Protein AF-A0A3D0ERM2-F1 (afdb_monomer)

pLDDT: mean 85.39, std 10.91, range [55.0, 95.0]

Sequence (102 aa):
SSLLAVDRFFLAPSCKKTYIVDRAQDAQYVGVFAGYFEKPSKGFGKFFEIGTEILKDGKVVKTYTVKPKKLIVKMGFGAGAIDRQEMLAADFVYESKDVCVQ

Structure (mmCIF, N/CA/C/O backbone):
data_AF-A0A3D0ERM2-F1
#
_entry.id   AF-A0A3D0ERM2-F1
#
loop_
_atom_site.group_PDB
_atom_site.id
_atom_site.type_symbol
_atom_site.label_atom_id
_atom_site.label_alt_id
_atom_site.label_comp_id
_atom_site.label_asym_id
_atom_site.label_entity_id
_atom_site.label_seq_id
_atom_site.pdbx_PDB_ins_code
_atom_site.Cartn_x
_atom_site.Cartn_y
_atom_site.Cartn_z
_atom_site.occupancy
_atom_site.B_iso_or_equiv
_atom_site.auth_seq_id
_atom_site.auth_comp_id
_atom_site.auth_asym_id
_atom_site.auth_atom_id
_atom_site.pdbx_PDB_model_num
ATOM 1 N N . SER A 1 1 ? -3.594 -17.352 10.417 1.00 58.88 1 SER A N 1
ATOM 2 C CA . SER A 1 1 ? -2.839 -16.795 9.277 1.00 58.88 1 SER A CA 1
ATOM 3 C C . SER A 1 1 ? -2.692 -15.302 9.503 1.00 58.88 1 SER A C 1
ATOM 5 O O . SER A 1 1 ? -3.671 -14.699 9.916 1.00 58.88 1 SER A O 1
ATOM 7 N N . SER A 1 2 ? -1.505 -14.720 9.316 1.00 84.25 2 SER A N 1
ATOM 8 C CA . SER A 1 2 ? -1.264 -13.272 9.480 1.00 84.25 2 SER A CA 1
ATOM 9 C C . SER A 1 2 ? -1.644 -12.444 8.244 1.00 84.25 2 SER A C 1
ATOM 11 O O . SER A 1 2 ? -1.751 -11.226 8.333 1.00 84.25 2 SER A O 1
ATOM 13 N N . LEU A 1 3 ? -1.861 -13.095 7.097 1.00 90.44 3 LEU A N 1
ATOM 14 C CA . LEU A 1 3 ? -2.344 -12.478 5.866 1.00 90.44 3 LEU A CA 1
ATOM 15 C C . LEU A 1 3 ? -3.864 -12.639 5.779 1.00 90.44 3 LEU A C 1
ATOM 17 O O . LEU A 1 3 ? -4.358 -13.768 5.832 1.00 90.44 3 LEU A O 1
ATOM 21 N N . LEU A 1 4 ? -4.576 -11.517 5.655 1.00 93.88 4 LEU A N 1
ATOM 22 C CA . LEU A 1 4 ? -6.044 -11.475 5.679 1.00 93.88 4 LEU A CA 1
ATOM 23 C C . LEU A 1 4 ? -6.663 -11.357 4.281 1.00 93.88 4 LEU A C 1
ATOM 25 O O . LEU A 1 4 ? -7.694 -11.966 4.021 1.00 93.88 4 LEU A O 1
ATOM 29 N N . ALA A 1 5 ? -6.034 -10.596 3.385 1.00 93.19 5 ALA A N 1
ATOM 30 C CA . ALA A 1 5 ? -6.486 -10.386 2.012 1.00 93.19 5 ALA A CA 1
ATOM 31 C C . ALA A 1 5 ? -5.299 -10.030 1.104 1.00 93.19 5 ALA A C 1
ATOM 33 O O . ALA A 1 5 ? -4.257 -9.576 1.587 1.00 93.19 5 ALA A O 1
ATOM 34 N N . VAL A 1 6 ? -5.458 -10.248 -0.204 1.00 94.31 6 VAL A N 1
ATOM 35 C CA . VAL A 1 6 ? -4.477 -9.884 -1.235 1.00 94.31 6 VAL A CA 1
ATOM 36 C C . VAL A 1 6 ? -5.211 -9.377 -2.464 1.00 94.31 6 VAL A C 1
ATOM 38 O O . VAL A 1 6 ? -6.015 -10.106 -3.036 1.00 94.31 6 VAL A O 1
ATOM 41 N N . ASP A 1 7 ? -4.832 -8.187 -2.917 1.00 93.31 7 ASP A N 1
ATOM 42 C CA . ASP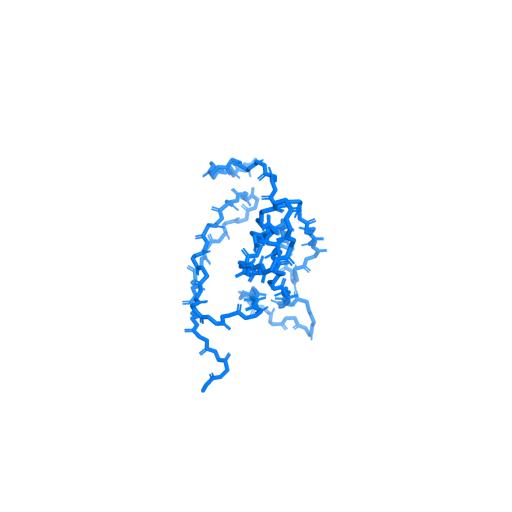 A 1 7 ? -5.278 -7.610 -4.180 1.00 93.31 7 ASP A CA 1
ATOM 43 C C . ASP A 1 7 ? -4.094 -7.385 -5.117 1.00 93.31 7 ASP A C 1
ATOM 45 O O . ASP A 1 7 ? -2.954 -7.171 -4.689 1.00 93.31 7 ASP A O 1
ATOM 49 N N . ARG A 1 8 ? -4.363 -7.427 -6.424 1.00 93.12 8 ARG A N 1
ATOM 50 C CA . ARG A 1 8 ? -3.371 -7.158 -7.467 1.00 93.12 8 ARG A CA 1
ATOM 51 C C . ARG A 1 8 ? -3.864 -6.047 -8.372 1.00 93.12 8 ARG A C 1
ATOM 53 O O . ARG A 1 8 ? -4.994 -6.075 -8.846 1.00 93.12 8 ARG A O 1
ATOM 60 N N . PHE A 1 9 ? -2.961 -5.133 -8.689 1.00 90.12 9 PHE A N 1
ATOM 61 C CA . PHE A 1 9 ? -3.196 -4.071 -9.647 1.00 90.12 9 PHE A CA 1
ATOM 62 C C . PHE A 1 9 ? -2.028 -3.932 -10.622 1.00 90.12 9 PHE A C 1
ATOM 64 O O . PHE A 1 9 ? -0.905 -4.349 -10.336 1.00 90.12 9 PHE A O 1
ATOM 71 N N . PHE A 1 10 ? -2.307 -3.334 -11.778 1.00 90.56 10 PHE A N 1
ATOM 72 C CA . PHE A 1 10 ? -1.321 -3.075 -12.822 1.00 90.56 10 PHE A CA 1
ATOM 73 C C . PHE A 1 10 ? -1.176 -1.571 -13.030 1.00 90.56 10 PHE A C 1
ATOM 75 O O . PHE A 1 10 ? -2.166 -0.846 -13.123 1.00 90.56 10 PHE A O 1
ATOM 82 N N . LEU A 1 11 ? 0.062 -1.093 -13.098 1.00 89.69 11 LEU A N 1
ATOM 83 C CA . LEU A 1 11 ? 0.373 0.307 -13.355 1.00 89.69 11 LEU A CA 1
ATOM 84 C C . LEU A 1 11 ? 1.281 0.377 -14.577 1.00 89.69 11 LEU A C 1
ATOM 86 O O . LEU A 1 11 ? 2.372 -0.189 -14.568 1.00 89.69 11 LEU A O 1
ATOM 90 N N . ALA A 1 12 ? 0.818 1.048 -15.628 1.00 90.38 12 ALA A N 1
ATOM 91 C CA . ALA A 1 12 ? 1.654 1.317 -16.786 1.00 90.38 12 ALA A CA 1
ATOM 92 C C . ALA A 1 12 ? 2.678 2.427 -16.467 1.00 90.38 12 ALA A C 1
ATOM 94 O O . ALA A 1 12 ? 2.421 3.274 -15.601 1.00 90.38 12 ALA A O 1
ATOM 95 N N . PRO A 1 13 ? 3.841 2.435 -17.144 1.00 89.38 13 PRO A N 1
ATOM 96 C CA . PRO A 1 13 ? 4.827 3.500 -16.996 1.00 89.38 13 PRO A CA 1
ATOM 97 C C . PRO A 1 13 ? 4.202 4.880 -17.218 1.00 89.38 13 PRO A C 1
ATOM 99 O O . PRO A 1 13 ? 3.300 5.033 -18.038 1.00 89.38 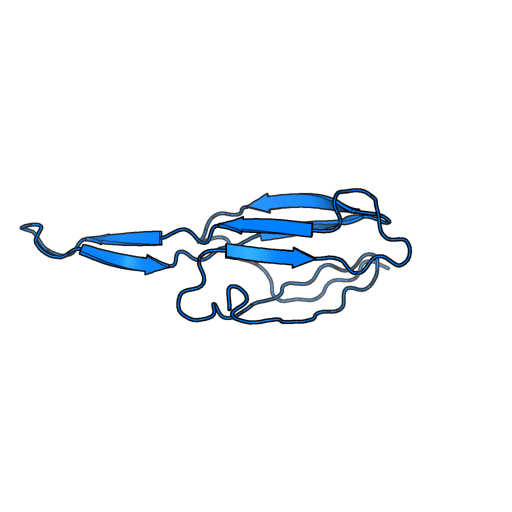13 PRO A O 1
ATOM 102 N N . SER A 1 14 ? 4.674 5.882 -16.474 1.00 90.06 14 SER A N 1
ATOM 103 C CA . SER A 1 14 ? 4.202 7.276 -16.568 1.00 90.06 14 SER A CA 1
ATOM 104 C C . SER A 1 14 ? 2.706 7.494 -16.287 1.00 90.06 14 SER A C 1
ATOM 106 O O . SER A 1 14 ? 2.192 8.598 -16.490 1.00 90.06 14 SER A O 1
ATOM 108 N N . CYS A 1 15 ? 2.007 6.483 -15.761 1.00 91.50 15 CYS A N 1
ATOM 109 C CA . CYS A 1 15 ? 0.619 6.598 -15.338 1.00 91.50 15 CYS A CA 1
ATOM 110 C C . CYS A 1 15 ? 0.490 6.909 -13.848 1.00 91.50 15 CYS A C 1
ATOM 112 O O . CYS A 1 15 ? 1.257 6.447 -13.002 1.00 91.50 15 CYS A O 1
ATOM 114 N N . LYS A 1 16 ? -0.547 7.675 -13.527 1.00 91.88 16 LYS A N 1
ATOM 115 C CA . LYS A 1 16 ? -1.065 7.893 -12.182 1.00 91.88 16 LYS A CA 1
ATOM 116 C C . LYS A 1 16 ? -2.416 7.210 -12.094 1.00 91.88 16 LYS A C 1
ATOM 118 O O . LYS A 1 16 ? -3.246 7.368 -12.987 1.00 91.88 16 LYS A O 1
ATOM 123 N N . LYS A 1 17 ? -2.615 6.465 -11.014 1.00 92.31 17 LYS A N 1
ATOM 124 C CA . LYS A 1 17 ? -3.839 5.719 -10.768 1.00 92.31 17 LYS A CA 1
ATOM 125 C C . LYS A 1 17 ? -4.185 5.753 -9.295 1.00 92.31 17 LYS A C 1
ATOM 127 O O . LYS A 1 17 ? -3.296 5.628 -8.451 1.00 92.31 17 LYS A O 1
ATOM 132 N N . THR A 1 18 ? -5.472 5.887 -9.011 1.00 92.88 18 THR A N 1
ATOM 133 C CA . THR A 1 18 ? -5.999 5.770 -7.658 1.00 92.88 18 THR A CA 1
ATOM 134 C C . THR A 1 18 ? -6.652 4.411 -7.486 1.00 92.88 18 THR A C 1
ATOM 136 O O . THR A 1 18 ? -7.558 4.050 -8.233 1.00 92.88 18 THR A O 1
ATOM 139 N N . TYR A 1 19 ? -6.203 3.673 -6.476 1.00 91.19 19 TYR A N 1
ATOM 140 C CA . TYR A 1 19 ? -6.787 2.397 -6.091 1.00 91.19 19 TYR A CA 1
ATOM 141 C C . TYR A 1 19 ? -7.472 2.534 -4.738 1.00 91.19 19 TYR A C 1
ATOM 143 O O . TYR A 1 19 ? -6.871 3.014 -3.778 1.00 91.19 19 TYR A O 1
ATOM 151 N N . ILE A 1 20 ? -8.733 2.115 -4.677 1.00 91.44 20 ILE A N 1
ATOM 152 C CA . ILE A 1 20 ? -9.501 2.029 -3.437 1.00 91.44 20 ILE A CA 1
ATOM 153 C C . ILE A 1 20 ? -9.550 0.553 -3.064 1.00 91.44 20 ILE A C 1
ATOM 155 O O . ILE A 1 20 ? -9.973 -0.268 -3.873 1.00 91.44 20 ILE A O 1
ATOM 159 N N . VAL A 1 21 ? -9.076 0.233 -1.866 1.00 89.94 21 VAL A N 1
ATOM 160 C CA . VAL A 1 21 ? -9.041 -1.130 -1.336 1.00 89.94 21 VAL A CA 1
ATOM 161 C C . VAL A 1 21 ? -9.903 -1.160 -0.088 1.00 89.94 21 VAL A C 1
ATOM 163 O O . VAL A 1 21 ? -9.707 -0.347 0.821 1.00 89.94 21 VAL A O 1
ATOM 166 N N . ASP A 1 22 ? -10.849 -2.093 -0.044 1.00 89.56 22 ASP A N 1
ATOM 167 C CA . ASP A 1 22 ? -11.655 -2.307 1.147 1.00 89.56 22 ASP A CA 1
ATOM 168 C C . ASP A 1 22 ? -10.801 -2.938 2.245 1.00 89.56 22 ASP A C 1
ATOM 170 O O . ASP A 1 22 ? -10.047 -3.891 2.033 1.00 89.56 22 ASP A O 1
ATOM 174 N N . ARG A 1 23 ? -10.904 -2.393 3.458 1.00 88.62 23 ARG A N 1
ATOM 175 C CA . ARG A 1 23 ? -10.148 -2.922 4.590 1.00 88.62 23 ARG A CA 1
ATOM 176 C C . ARG A 1 23 ? -10.713 -4.286 4.980 1.00 88.62 23 ARG A C 1
ATOM 178 O O . ARG A 1 23 ? -11.857 -4.369 5.424 1.00 88.62 23 ARG A O 1
ATOM 185 N N . ALA A 1 24 ? -9.882 -5.324 4.926 1.00 90.81 24 ALA A N 1
ATOM 186 C CA . ALA A 1 24 ? -10.219 -6.607 5.533 1.00 90.81 24 ALA A CA 1
ATOM 187 C C . ALA A 1 24 ? -10.514 -6.436 7.035 1.00 90.81 24 ALA A C 1
ATOM 189 O O . ALA A 1 24 ? -9.880 -5.629 7.730 1.00 90.81 24 ALA A O 1
ATOM 190 N N . GLN A 1 25 ? -11.491 -7.189 7.544 1.00 86.50 25 GLN A N 1
ATOM 191 C CA . GLN A 1 25 ? -11.824 -7.170 8.965 1.00 86.50 25 GLN A CA 1
ATOM 192 C C . GLN A 1 25 ? -10.574 -7.499 9.798 1.00 86.50 25 GLN A C 1
ATOM 194 O O . GLN A 1 25 ? -9.773 -8.343 9.413 1.00 86.50 25 GLN A O 1
ATOM 199 N N . ASP A 1 26 ? -10.383 -6.778 10.905 1.00 87.56 26 ASP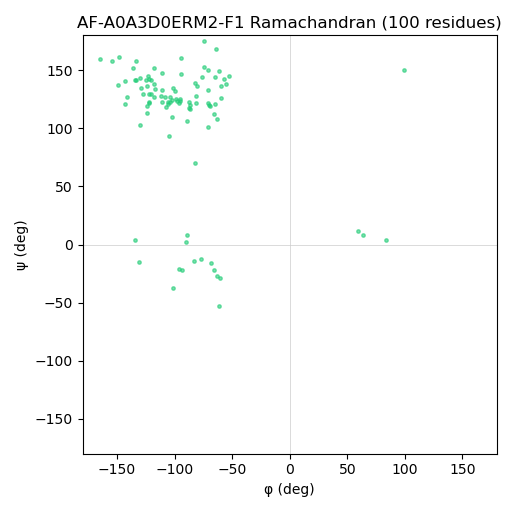 A N 1
ATOM 200 C CA . ASP A 1 26 ? -9.244 -6.926 11.826 1.00 87.56 26 ASP A CA 1
ATOM 201 C C . ASP A 1 26 ? -7.845 -6.616 11.248 1.00 87.56 26 ASP A C 1
ATOM 203 O O . ASP A 1 26 ? -6.841 -6.766 11.945 1.00 87.56 26 ASP A O 1
ATOM 207 N N . ALA A 1 27 ? -7.749 -6.080 10.023 1.00 89.88 27 ALA A N 1
ATOM 208 C CA . ALA A 1 27 ? -6.468 -5.677 9.439 1.00 89.88 27 ALA A CA 1
ATOM 209 C C . ALA A 1 27 ? -5.855 -4.452 10.138 1.00 89.88 27 ALA A C 1
ATOM 211 O O . ALA A 1 27 ? -6.427 -3.362 10.119 1.00 89.88 27 ALA A O 1
ATOM 212 N N . GLN A 1 28 ? -4.664 -4.620 10.712 1.00 91.44 28 GLN A N 1
ATOM 213 C CA . GLN A 1 28 ? -3.908 -3.548 11.382 1.00 91.44 28 GLN A CA 1
ATOM 214 C C . GLN A 1 28 ? -2.855 -2.902 10.474 1.00 91.44 28 GLN A C 1
ATOM 216 O O . GLN A 1 28 ? -2.446 -1.769 10.700 1.00 91.44 28 GLN A O 1
ATOM 221 N N . TYR A 1 29 ? -2.438 -3.611 9.424 1.00 93.12 29 TYR A N 1
ATOM 222 C CA . TYR A 1 29 ? -1.405 -3.169 8.495 1.00 93.12 29 TYR A CA 1
ATOM 223 C C . TYR A 1 29 ? -1.819 -3.449 7.055 1.00 93.12 29 TYR A C 1
ATOM 225 O O . TYR A 1 29 ? -2.525 -4.422 6.781 1.00 93.12 29 TYR A O 1
ATOM 233 N N . VAL A 1 30 ? -1.310 -2.638 6.131 1.00 94.00 30 VAL A N 1
ATOM 234 C CA . VAL A 1 30 ? -1.322 -2.924 4.695 1.00 94.00 30 VAL A CA 1
ATOM 235 C C . VAL A 1 30 ? 0.109 -2.955 4.169 1.00 94.00 30 VAL A C 1
ATOM 237 O O . VAL A 1 30 ? 0.910 -2.057 4.433 1.00 94.00 30 VAL A O 1
ATOM 240 N N . GLY A 1 31 ? 0.440 -4.024 3.446 1.00 94.56 31 GLY A N 1
ATOM 241 C CA . GLY A 1 31 ? 1.704 -4.171 2.736 1.00 94.56 31 GLY A CA 1
ATOM 242 C C . GLY A 1 31 ? 1.492 -3.957 1.243 1.00 94.56 31 GLY A C 1
ATOM 243 O O . GLY A 1 31 ? 0.648 -4.618 0.644 1.00 94.56 31 GLY A O 1
ATOM 244 N N . VAL A 1 32 ? 2.266 -3.062 0.636 1.00 94.88 32 VAL A N 1
ATOM 245 C CA . VAL A 1 32 ? 2.275 -2.840 -0.814 1.00 94.88 32 VAL A CA 1
ATOM 246 C C . VAL A 1 32 ? 3.597 -3.337 -1.372 1.00 94.88 32 VAL A C 1
ATOM 248 O O . VAL A 1 32 ? 4.658 -2.868 -0.956 1.00 94.88 32 VAL A O 1
ATOM 251 N N . PHE A 1 33 ? 3.528 -4.265 -2.325 1.00 94.50 33 PHE A N 1
ATOM 252 C CA . PHE A 1 33 ? 4.690 -4.873 -2.965 1.00 94.50 33 PHE A CA 1
ATOM 253 C C . PHE A 1 33 ? 4.653 -4.654 -4.474 1.00 94.50 33 PHE A C 1
ATOM 255 O O . PHE A 1 33 ? 3.655 -4.945 -5.130 1.00 94.50 33 PHE A O 1
ATOM 262 N N . ALA A 1 34 ? 5.760 -4.167 -5.024 1.00 94.25 34 ALA A N 1
ATOM 263 C CA . ALA A 1 34 ? 5.958 -3.988 -6.452 1.00 94.25 34 ALA A CA 1
ATOM 264 C C . ALA A 1 34 ? 6.688 -5.201 -7.045 1.00 94.25 34 ALA A C 1
ATOM 266 O O . ALA A 1 34 ? 7.773 -5.580 -6.594 1.00 94.25 34 ALA A O 1
ATOM 267 N N . GLY A 1 35 ? 6.087 -5.806 -8.070 1.00 91.88 35 GLY A N 1
ATOM 268 C CA . GLY A 1 35 ? 6.652 -6.935 -8.809 1.00 91.88 35 GLY A CA 1
ATOM 269 C C . GLY A 1 35 ? 7.654 -6.490 -9.872 1.00 91.88 35 GLY A C 1
ATOM 270 O O . GLY A 1 35 ? 7.352 -6.571 -11.059 1.00 91.88 35 GLY A O 1
ATOM 271 N N . TYR A 1 36 ? 8.822 -5.997 -9.455 1.00 91.00 36 TYR A N 1
ATOM 272 C CA . TYR A 1 36 ? 9.918 -5.660 -10.370 1.00 91.00 36 TYR A CA 1
ATOM 273 C C . TYR A 1 36 ? 10.467 -6.903 -11.081 1.00 91.00 36 TYR A C 1
ATOM 275 O O . TYR A 1 36 ? 10.544 -7.972 -10.477 1.00 91.00 36 TYR A O 1
ATOM 283 N N . PHE A 1 37 ? 10.866 -6.748 -12.350 1.00 87.88 37 PHE A N 1
ATOM 284 C CA . PHE A 1 37 ? 11.453 -7.832 -13.147 1.00 87.88 37 PHE A CA 1
ATOM 285 C C . PHE A 1 37 ? 12.757 -8.339 -12.519 1.00 87.88 37 PHE A C 1
ATOM 287 O O . PHE A 1 37 ? 12.886 -9.521 -12.209 1.00 87.88 37 PHE A O 1
ATOM 294 N N . GLU A 1 38 ? 13.690 -7.425 -12.251 1.00 87.25 38 GLU A N 1
ATOM 295 C CA . GLU A 1 38 ? 14.834 -7.701 -11.389 1.00 87.25 38 GLU A CA 1
ATOM 296 C C . GLU A 1 38 ? 14.433 -7.403 -9.949 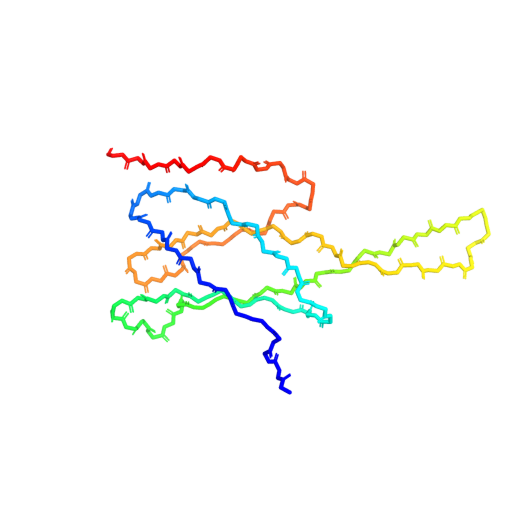1.00 87.25 38 GLU A C 1
ATOM 298 O O . GLU A 1 38 ? 14.090 -6.270 -9.612 1.00 87.25 38 GLU A O 1
ATOM 303 N N . LYS A 1 39 ? 14.447 -8.423 -9.086 1.00 80.00 39 LYS A N 1
ATOM 304 C CA . LYS A 1 39 ? 14.106 -8.246 -7.673 1.00 80.00 39 LYS A CA 1
ATOM 305 C C . LYS A 1 39 ? 15.163 -7.354 -7.009 1.00 80.00 39 LYS A C 1
ATOM 307 O O . LYS A 1 39 ? 16.292 -7.814 -6.820 1.00 80.00 39 LYS A O 1
ATOM 312 N N . PRO A 1 40 ? 14.826 -6.124 -6.585 1.00 82.44 40 PRO A N 1
ATOM 313 C CA . PRO A 1 40 ? 15.800 -5.273 -5.930 1.00 82.44 40 PRO A CA 1
ATOM 314 C C . PRO A 1 40 ? 16.102 -5.815 -4.532 1.00 82.44 40 PRO A C 1
ATOM 316 O O . PRO A 1 40 ? 15.247 -6.407 -3.864 1.00 82.44 40 PRO A O 1
ATOM 319 N N . SER A 1 41 ? 17.322 -5.577 -4.054 1.00 83.12 41 SER A N 1
ATOM 320 C CA . SER A 1 41 ? 17.748 -6.011 -2.718 1.00 83.12 41 SER A CA 1
ATOM 321 C C . SER A 1 41 ? 16.937 -5.347 -1.597 1.00 83.12 41 SER A C 1
ATOM 323 O O . SER A 1 41 ? 16.782 -5.929 -0.523 1.00 83.12 41 SER A O 1
ATOM 325 N N . LYS A 1 42 ? 16.400 -4.141 -1.838 1.00 86.81 42 LYS A N 1
ATOM 326 C CA . LYS A 1 42 ? 15.563 -3.362 -0.911 1.00 86.81 42 LYS A CA 1
ATOM 327 C C . LYS A 1 42 ? 14.541 -2.519 -1.680 1.00 86.81 42 LYS A C 1
ATOM 329 O O . LYS A 1 42 ? 14.714 -2.245 -2.859 1.00 86.81 42 LYS A O 1
ATOM 334 N N . GLY A 1 43 ? 13.484 -2.073 -0.999 1.00 87.75 43 GLY A N 1
ATOM 335 C CA . GLY A 1 43 ? 12.571 -1.050 -1.530 1.00 87.75 43 GLY A CA 1
ATOM 336 C C . GLY A 1 43 ? 11.463 -1.543 -2.466 1.00 87.75 43 GLY A C 1
ATOM 337 O O . GLY A 1 43 ? 10.685 -0.722 -2.935 1.00 87.75 43 GLY A O 1
ATOM 338 N N . PHE A 1 44 ? 11.322 -2.852 -2.701 1.00 91.75 44 PHE A N 1
ATOM 339 C CA . PHE A 1 44 ? 10.173 -3.401 -3.442 1.00 91.75 44 PHE A CA 1
ATOM 340 C C . PHE A 1 44 ? 8.8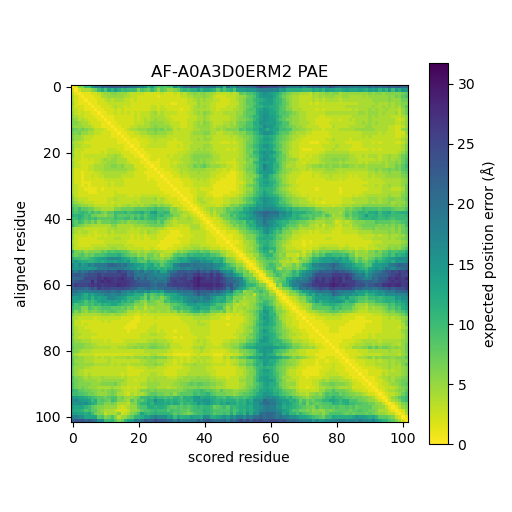87 -3.486 -2.609 1.00 91.75 44 PHE A C 1
ATOM 342 O O . PHE A 1 44 ? 7.826 -3.732 -3.168 1.00 91.75 44 PHE A O 1
ATOM 349 N N . GLY A 1 45 ? 8.973 -3.316 -1.286 1.00 93.81 45 GLY A N 1
ATOM 350 C CA . GLY A 1 45 ? 7.842 -3.426 -0.368 1.00 93.81 45 GLY A CA 1
ATOM 351 C C . GLY A 1 45 ? 7.784 -2.270 0.625 1.00 93.81 45 GLY A C 1
ATOM 352 O O . GLY A 1 45 ? 8.826 -1.832 1.123 1.00 93.81 45 GLY A O 1
ATOM 353 N N . LYS A 1 46 ? 6.573 -1.796 0.924 1.00 94.00 46 LYS A N 1
ATOM 354 C CA . LYS A 1 46 ? 6.279 -0.812 1.976 1.00 94.00 46 LYS A CA 1
ATOM 355 C C . LYS A 1 46 ? 5.139 -1.315 2.854 1.00 94.00 46 LYS A C 1
ATOM 357 O O . LYS A 1 46 ? 4.203 -1.924 2.348 1.00 94.00 46 LYS A O 1
ATOM 362 N N . PHE A 1 47 ? 5.221 -1.037 4.150 1.00 93.88 47 PHE A N 1
ATOM 363 C CA . PHE A 1 47 ? 4.189 -1.369 5.126 1.00 93.88 47 PHE A CA 1
ATOM 364 C C . PHE A 1 47 ? 3.651 -0.092 5.755 1.00 93.88 47 PHE A C 1
ATOM 366 O O . PHE A 1 47 ? 4.427 0.804 6.090 1.00 93.88 47 PHE A O 1
ATOM 373 N N . PHE A 1 48 ? 2.338 -0.039 5.932 1.00 93.94 48 PHE A N 1
ATOM 374 C CA . PHE A 1 48 ? 1.641 1.082 6.544 1.00 93.94 48 PHE A CA 1
ATOM 375 C C . PHE A 1 48 ? 0.717 0.561 7.636 1.00 93.94 48 PHE A C 1
ATOM 377 O O . PHE A 1 48 ? 0.002 -0.422 7.434 1.00 93.94 48 PHE A O 1
ATOM 384 N N . GLU A 1 49 ? 0.741 1.218 8.787 1.00 92.31 49 GLU A N 1
ATOM 385 C CA . GLU A 1 49 ? -0.185 0.949 9.881 1.00 92.31 49 GLU A CA 1
ATOM 386 C C . GLU A 1 49 ? -1.519 1.651 9.621 1.00 92.31 49 GLU A C 1
ATOM 388 O O . GLU A 1 49 ? -1.566 2.809 9.194 1.00 92.31 49 GLU A O 1
ATOM 393 N N . ILE A 1 50 ? -2.616 0.944 9.872 1.00 90.69 50 ILE A N 1
ATOM 394 C CA . ILE A 1 50 ? -3.964 1.490 9.769 1.00 90.69 50 ILE A CA 1
ATOM 395 C C . ILE A 1 50 ? -4.313 2.080 11.132 1.00 90.69 50 ILE A C 1
ATOM 397 O O . ILE A 1 50 ? -4.574 1.355 12.089 1.00 90.69 50 ILE A O 1
ATOM 401 N N . GLY A 1 51 ? -4.316 3.411 11.213 1.00 82.88 51 GLY A N 1
ATOM 402 C CA . GLY A 1 51 ? -4.657 4.112 12.447 1.00 82.88 51 GLY A CA 1
ATOM 403 C C . GLY A 1 51 ? -6.105 3.876 12.891 1.00 82.88 51 GLY A C 1
ATOM 404 O O . GLY A 1 51 ? -6.952 3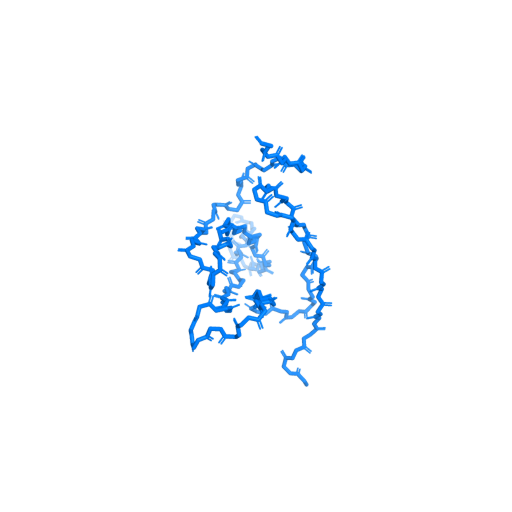.396 12.137 1.00 82.88 51 GLY A O 1
ATOM 405 N N . THR A 1 52 ? -6.414 4.287 14.117 1.00 78.19 52 THR A N 1
ATOM 406 C CA . THR A 1 52 ? -7.767 4.246 14.687 1.00 78.19 52 THR A CA 1
ATOM 407 C C . THR A 1 52 ? -8.239 5.641 15.080 1.00 78.19 52 THR A C 1
ATOM 409 O O . THR A 1 52 ? -7.471 6.430 15.628 1.00 78.19 52 THR A O 1
ATOM 412 N N . GLU A 1 53 ? -9.512 5.935 14.856 1.00 73.25 53 GLU A N 1
ATOM 413 C CA . GLU A 1 53 ? -10.210 7.122 15.337 1.00 73.25 53 GLU A CA 1
ATOM 414 C C . GLU A 1 53 ? -11.069 6.776 16.554 1.00 73.25 53 GLU A C 1
ATOM 416 O O . GLU A 1 53 ? -11.793 5.778 16.566 1.00 73.25 53 GLU A O 1
ATOM 421 N N . ILE A 1 54 ? -10.996 7.622 17.583 1.00 69.88 54 ILE A N 1
ATOM 422 C CA . ILE A 1 54 ? -11.817 7.514 18.789 1.00 69.88 54 ILE A CA 1
ATOM 423 C C . ILE A 1 54 ? -12.933 8.550 18.686 1.00 69.88 54 ILE A C 1
ATOM 425 O O . ILE A 1 54 ? -12.692 9.751 18.808 1.00 69.88 54 ILE A O 1
ATOM 429 N N . LEU A 1 55 ? -14.159 8.079 18.497 1.00 68.06 55 LEU A N 1
ATOM 430 C CA . LEU A 1 55 ? -15.356 8.908 18.535 1.00 68.06 55 LEU A CA 1
ATOM 431 C C . LEU A 1 55 ? -15.852 8.983 19.984 1.00 68.06 55 LEU A C 1
ATOM 433 O O . LEU A 1 55 ? -16.108 7.954 20.618 1.00 68.06 55 LEU A O 1
ATOM 437 N N . LYS A 1 56 ? -15.958 10.207 20.507 1.00 63.66 56 LYS A N 1
ATOM 438 C CA . LYS A 1 56 ? -16.541 10.502 21.821 1.00 63.66 56 LYS A CA 1
ATOM 439 C C . LYS A 1 56 ? -17.975 10.972 21.618 1.00 63.66 56 LYS A C 1
ATOM 441 O O . LYS A 1 56 ? -18.195 11.866 20.805 1.00 63.66 56 LYS A O 1
ATOM 446 N N . ASP A 1 57 ? -18.910 10.414 22.375 1.00 55.00 57 ASP A N 1
ATOM 447 C CA . ASP A 1 57 ? -20.300 10.870 22.386 1.00 55.00 57 ASP A CA 1
ATOM 448 C C . ASP A 1 57 ? -20.759 11.223 23.814 1.00 55.00 57 ASP A C 1
ATOM 450 O O . ASP A 1 57 ? -20.390 10.550 24.783 1.00 55.00 57 ASP A O 1
ATOM 454 N N . GLY A 1 58 ? -21.554 12.293 23.933 1.00 56.38 58 GLY A N 1
ATOM 455 C CA . GLY A 1 58 ? -22.225 12.726 25.168 1.00 56.38 58 GLY A CA 1
ATOM 456 C C . GLY A 1 58 ? -21.576 13.868 25.979 1.00 56.38 58 GLY A C 1
ATOM 457 O O . GLY A 1 58 ? -20.360 14.034 26.036 1.00 56.38 58 GLY A O 1
ATOM 458 N N . LYS A 1 59 ? -22.424 14.644 26.684 1.00 60.16 59 LYS A N 1
ATOM 459 C CA . LYS A 1 59 ? -22.044 15.707 27.652 1.00 60.16 59 LYS A CA 1
ATOM 460 C C . LYS A 1 59 ? -21.386 15.175 28.939 1.00 60.16 59 LYS A C 1
ATOM 462 O O . LYS A 1 59 ? -20.774 15.945 29.672 1.00 60.16 59 LYS A O 1
ATOM 467 N N . VAL A 1 60 ? -21.514 13.876 29.213 1.00 58.56 60 VAL A N 1
ATOM 468 C CA . VAL A 1 60 ? -20.868 13.153 30.319 1.00 58.56 60 VAL A CA 1
ATOM 469 C C . VAL A 1 60 ? -20.218 11.919 29.696 1.00 58.56 60 VAL A C 1
ATOM 471 O O . VAL A 1 60 ? -20.910 10.983 29.307 1.00 58.56 60 VAL A O 1
ATOM 474 N N . VAL A 1 61 ? -18.899 11.958 29.517 1.00 57.03 61 VAL A N 1
ATOM 475 C CA . VAL A 1 61 ? -18.133 10.968 28.742 1.00 57.03 61 VAL A CA 1
ATOM 476 C C . VAL A 1 61 ? -18.243 9.583 29.391 1.00 57.03 61 VAL A C 1
ATOM 478 O O . VAL A 1 61 ? -17.662 9.357 30.450 1.00 57.03 61 VAL A O 1
ATOM 481 N N . LYS A 1 62 ? -18.985 8.654 28.776 1.00 59.41 62 LYS A N 1
ATOM 482 C CA . LYS A 1 62 ? -19.037 7.239 29.208 1.00 59.41 62 LYS A CA 1
ATOM 483 C C . LYS A 1 62 ? -18.829 6.224 28.081 1.00 59.41 62 LYS A C 1
ATOM 485 O O . LYS A 1 62 ? -18.518 5.075 28.379 1.00 59.41 62 LYS A O 1
ATOM 490 N N . THR A 1 63 ? -18.929 6.629 26.815 1.00 64.44 63 THR A N 1
ATOM 491 C CA . THR A 1 63 ? -18.871 5.701 25.675 1.00 64.44 63 THR A CA 1
ATOM 492 C C . THR A 1 63 ? -17.746 6.089 24.721 1.00 64.44 63 THR A C 1
ATOM 494 O O . THR A 1 63 ? -17.720 7.203 24.199 1.00 64.44 63 THR A O 1
ATOM 497 N N . TYR A 1 64 ? -16.817 5.161 24.486 1.00 62.47 64 TYR A N 1
ATOM 498 C CA . TYR A 1 64 ? -15.750 5.292 23.495 1.00 62.47 64 TYR A CA 1
ATOM 499 C C . TYR A 1 64 ? -16.063 4.357 22.329 1.00 62.47 64 TYR A C 1
ATOM 501 O O . TYR A 1 64 ? -16.133 3.145 22.521 1.00 62.47 64 TYR A O 1
ATOM 509 N N . THR A 1 65 ? -16.250 4.901 21.125 1.00 72.56 65 THR A N 1
ATOM 510 C CA . THR A 1 65 ? -16.362 4.082 19.908 1.00 72.56 65 THR A CA 1
ATOM 511 C C . THR A 1 65 ? -15.070 4.207 19.117 1.00 72.56 65 THR A C 1
ATOM 513 O O . THR A 1 65 ? -14.696 5.310 18.724 1.00 72.56 65 THR A O 1
ATOM 516 N N . VAL A 1 66 ? -14.390 3.089 18.874 1.00 69.38 66 VAL A N 1
ATOM 517 C CA . VAL A 1 66 ? -13.164 3.053 18.067 1.00 69.38 66 VAL A CA 1
ATOM 518 C C . VAL A 1 66 ? -13.521 2.613 16.652 1.00 69.38 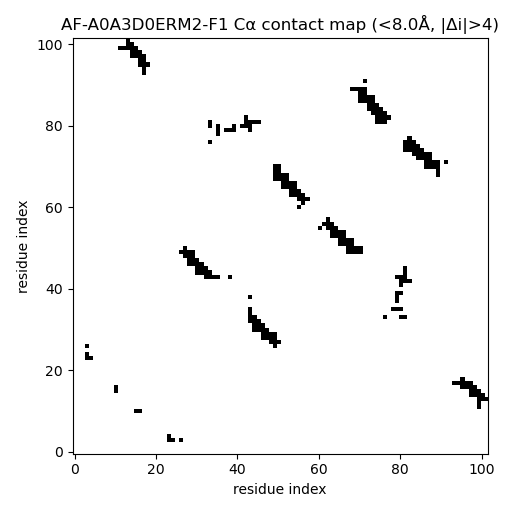66 VAL A C 1
ATOM 520 O O . VAL A 1 66 ? -14.136 1.561 16.470 1.00 69.38 66 VAL A O 1
ATOM 523 N N . LYS A 1 67 ? -13.152 3.406 15.645 1.00 78.25 67 LYS A N 1
ATOM 524 C CA . LYS A 1 67 ? -13.297 3.050 14.226 1.00 78.25 67 LYS A CA 1
ATOM 525 C C . LYS A 1 67 ? -11.940 3.113 13.524 1.00 78.25 67 LYS A C 1
ATOM 527 O O . LYS A 1 67 ? -11.135 3.970 13.870 1.00 78.25 67 LYS A O 1
ATOM 532 N N . PRO A 1 68 ? -11.651 2.244 12.546 1.00 79.81 68 PRO A N 1
ATOM 533 C CA . PRO A 1 68 ? -10.448 2.383 11.730 1.00 79.81 68 PRO A CA 1
ATOM 534 C C . PRO A 1 68 ? -10.435 3.724 10.984 1.00 79.81 68 PRO A C 1
ATOM 536 O O . PRO A 1 68 ? -11.449 4.129 10.414 1.00 79.81 68 PRO A O 1
ATOM 539 N N . LYS A 1 69 ? -9.281 4.392 10.976 1.00 85.44 69 LYS A N 1
ATOM 540 C CA . LYS A 1 69 ? -9.037 5.629 10.233 1.00 85.44 69 LYS A CA 1
ATOM 541 C C . LYS A 1 69 ? -8.839 5.319 8.750 1.00 85.44 69 LYS A C 1
ATOM 543 O O . LYS A 1 69 ? -8.203 4.323 8.402 1.00 85.44 69 LYS A O 1
ATOM 548 N N . LYS A 1 70 ? -9.314 6.204 7.868 1.00 90.00 70 LYS A N 1
ATOM 549 C CA . LYS A 1 70 ? -9.002 6.122 6.434 1.00 90.00 70 LYS A CA 1
ATOM 550 C C . LYS A 1 70 ? -7.500 6.338 6.220 1.00 90.00 70 LYS A C 1
ATOM 552 O O . LYS A 1 70 ? -6.964 7.383 6.585 1.00 90.00 70 LYS A O 1
ATOM 557 N N . LEU A 1 71 ? -6.835 5.354 5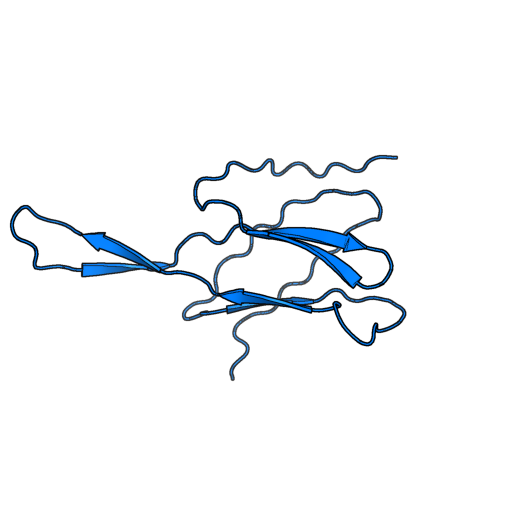.620 1.00 92.81 71 LEU A N 1
ATOM 558 C CA . LEU A 1 71 ? -5.429 5.434 5.234 1.00 92.81 71 LEU A CA 1
ATOM 559 C C . LEU A 1 71 ? -5.337 5.836 3.760 1.00 92.81 71 LEU A C 1
ATOM 561 O O . LEU A 1 71 ? -5.861 5.139 2.893 1.00 92.81 71 LEU A O 1
ATOM 565 N N . ILE A 1 72 ? -4.666 6.951 3.481 1.00 94.75 72 ILE A N 1
ATOM 566 C CA . ILE A 1 72 ? -4.419 7.427 2.120 1.00 94.75 72 ILE A CA 1
ATOM 567 C C . ILE A 1 72 ? -2.910 7.543 1.936 1.00 94.75 72 ILE A C 1
ATOM 569 O O . ILE A 1 72 ? -2.237 8.251 2.685 1.00 94.75 72 ILE A O 1
ATOM 573 N N . VAL A 1 73 ? -2.378 6.842 0.937 1.00 94.88 73 VAL A N 1
ATOM 574 C CA . VAL A 1 73 ? -0.947 6.842 0.633 1.00 94.88 73 VAL A CA 1
ATOM 575 C C . VAL A 1 73 ? -0.746 7.176 -0.834 1.00 94.88 73 VAL A C 1
ATOM 577 O O . VAL A 1 73 ? -1.333 6.547 -1.714 1.00 94.88 73 VAL A O 1
ATOM 580 N N . LYS A 1 74 ? 0.127 8.143 -1.102 1.00 95.00 74 LYS A N 1
ATOM 581 C CA . LYS A 1 74 ? 0.627 8.437 -2.441 1.00 95.00 74 LYS A CA 1
ATOM 582 C C . LYS A 1 74 ? 1.987 7.777 -2.615 1.00 95.00 74 LYS A C 1
ATOM 584 O O . LYS A 1 74 ? 2.901 8.013 -1.827 1.00 95.00 74 LYS A O 1
ATOM 589 N N . MET A 1 75 ? 2.119 6.944 -3.643 1.00 94.88 75 MET A N 1
ATOM 590 C CA . MET A 1 75 ? 3.320 6.142 -3.884 1.00 94.88 75 MET A CA 1
ATOM 591 C C . MET A 1 75 ? 3.918 6.432 -5.260 1.00 94.88 75 MET A C 1
ATOM 593 O O . MET A 1 75 ? 3.191 6.640 -6.231 1.00 94.88 75 MET A O 1
ATOM 597 N N . GLY A 1 76 ? 5.249 6.447 -5.329 1.00 94.62 76 GLY A N 1
ATOM 598 C CA . GLY A 1 76 ? 6.022 6.482 -6.567 1.00 94.62 76 GLY A CA 1
ATOM 599 C C . GLY A 1 76 ? 6.691 5.134 -6.809 1.00 94.62 76 GLY A C 1
ATOM 600 O O . GLY A 1 76 ? 7.379 4.614 -5.931 1.00 94.62 76 GLY A O 1
ATOM 601 N N . PHE A 1 77 ? 6.469 4.575 -7.996 1.00 93.06 77 PHE A N 1
ATOM 602 C CA . PHE A 1 77 ? 7.083 3.329 -8.442 1.00 93.06 77 PHE A CA 1
ATOM 603 C C . PHE A 1 77 ? 8.176 3.667 -9.460 1.00 93.06 77 PHE A C 1
ATOM 605 O O . PHE A 1 77 ? 7.892 3.848 -10.644 1.00 93.06 77 PHE A O 1
ATOM 612 N N . GLY A 1 78 ? 9.414 3.807 -8.983 1.00 91.12 78 GLY A N 1
ATOM 613 C CA . GLY A 1 78 ? 10.592 4.009 -9.828 1.00 91.12 78 GLY A CA 1
ATOM 614 C C . GLY A 1 78 ? 11.009 2.713 -10.527 1.00 91.12 78 GLY A C 1
ATOM 615 O O . GLY A 1 78 ? 10.445 1.657 -10.254 1.00 91.12 78 GLY A O 1
ATOM 616 N N . ALA A 1 79 ? 12.017 2.771 -11.403 1.00 88.88 79 ALA A N 1
ATOM 617 C CA . ALA A 1 79 ? 12.407 1.649 -12.273 1.00 88.88 79 ALA A CA 1
ATOM 618 C C . ALA A 1 79 ? 12.842 0.370 -11.527 1.00 88.88 79 ALA A C 1
ATOM 620 O O . ALA A 1 79 ? 12.662 -0.727 -12.046 1.00 88.88 79 ALA A O 1
ATOM 621 N N . GLY A 1 80 ? 13.389 0.506 -10.315 1.00 90.56 80 GLY A N 1
ATOM 622 C CA . GLY A 1 80 ? 13.873 -0.627 -9.519 1.00 90.56 80 GLY A CA 1
ATOM 623 C C . GLY A 1 80 ? 13.456 -0.609 -8.051 1.00 90.56 80 GLY A C 1
ATOM 624 O O . GLY A 1 80 ? 13.915 -1.450 -7.293 1.00 90.56 80 GLY A O 1
ATOM 625 N N . ALA A 1 81 ? 12.639 0.349 -7.609 1.00 92.81 81 ALA A N 1
ATOM 626 C CA . ALA A 1 81 ? 12.159 0.414 -6.229 1.00 92.81 81 ALA A CA 1
ATOM 627 C C . ALA A 1 81 ? 10.967 1.365 -6.091 1.00 92.81 81 ALA A C 1
ATOM 629 O O . ALA A 1 81 ? 10.788 2.292 -6.885 1.00 92.81 81 ALA A O 1
ATOM 630 N N . ILE A 1 82 ? 10.202 1.182 -5.015 1.00 93.62 82 ILE A N 1
ATOM 631 C CA . ILE A 1 82 ? 9.261 2.189 -4.530 1.00 93.62 82 ILE A CA 1
ATOM 632 C C . ILE A 1 82 ? 10.096 3.337 -3.948 1.00 93.62 82 ILE A C 1
ATOM 634 O O . ILE A 1 82 ? 10.636 3.228 -2.840 1.00 93.62 82 ILE A O 1
ATOM 638 N N . ASP A 1 83 ? 10.231 4.413 -4.719 1.00 92.75 83 ASP A N 1
ATOM 639 C CA . ASP A 1 83 ? 11.172 5.510 -4.463 1.00 92.75 83 ASP A CA 1
ATOM 640 C C . ASP A 1 83 ? 10.553 6.674 -3.682 1.00 92.75 83 ASP A C 1
ATOM 642 O O . ASP A 1 83 ? 11.264 7.426 -3.014 1.00 92.75 83 ASP A O 1
ATOM 646 N N . ARG A 1 84 ? 9.223 6.796 -3.709 1.00 93.19 84 ARG A N 1
ATOM 647 C CA . ARG A 1 84 ? 8.477 7.844 -3.012 1.00 93.19 84 ARG A CA 1
ATOM 648 C C . ARG A 1 84 ? 7.277 7.273 -2.286 1.00 93.19 84 ARG A C 1
ATOM 650 O O . ARG A 1 84 ? 6.579 6.392 -2.784 1.00 93.19 84 ARG A O 1
ATOM 657 N N . GLN A 1 85 ? 7.033 7.822 -1.107 1.00 93.81 85 GLN A N 1
ATOM 658 C CA . GLN A 1 85 ? 5.864 7.530 -0.296 1.00 93.81 85 GLN A CA 1
ATOM 659 C C . GLN A 1 85 ? 5.495 8.768 0.509 1.00 93.81 85 GLN A C 1
ATOM 661 O O . GLN A 1 85 ? 6.368 9.433 1.068 1.00 93.81 85 GLN A O 1
ATOM 666 N N . GLU A 1 86 ? 4.207 9.052 0.574 1.00 94.69 86 GLU A N 1
ATOM 667 C CA . GLU A 1 86 ? 3.657 10.156 1.344 1.00 94.69 86 GLU A CA 1
ATOM 668 C C . GLU A 1 86 ? 2.321 9.699 1.933 1.00 94.69 86 GLU A C 1
ATOM 670 O O . GLU A 1 86 ? 1.423 9.282 1.197 1.00 94.69 86 GLU A O 1
ATOM 675 N N . MET A 1 87 ? 2.208 9.731 3.263 1.00 92.69 87 MET A N 1
ATOM 676 C CA . MET A 1 87 ? 0.928 9.527 3.939 1.00 92.69 87 MET A CA 1
ATOM 677 C C . MET A 1 87 ? 0.160 10.841 3.903 1.00 92.69 87 MET A C 1
ATOM 679 O O . MET A 1 87 ? 0.646 11.859 4.392 1.00 92.69 87 MET A O 1
ATOM 683 N N . LEU A 1 88 ? -1.028 10.806 3.315 1.00 93.38 88 LEU A N 1
ATOM 684 C CA . LEU A 1 88 ? -1.897 11.967 3.201 1.00 93.38 88 LEU A CA 1
ATOM 685 C C . LEU A 1 88 ? -2.893 11.995 4.363 1.00 93.38 88 LEU A C 1
ATOM 687 O O . LEU A 1 88 ? -3.150 10.984 5.022 1.00 93.38 88 LEU A O 1
ATOM 691 N N . ALA A 1 89 ? -3.458 13.172 4.618 1.00 90.06 89 ALA A N 1
ATOM 692 C CA . ALA A 1 89 ? -4.507 13.328 5.614 1.00 90.06 89 ALA A CA 1
ATOM 693 C C . ALA A 1 89 ? -5.747 12.491 5.238 1.00 90.06 89 ALA A C 1
ATOM 695 O O . ALA A 1 89 ? -6.019 12.256 4.063 1.00 90.06 89 ALA A O 1
ATOM 696 N N . ALA A 1 90 ? -6.499 12.016 6.235 1.00 86.50 90 ALA A N 1
ATOM 697 C CA . ALA A 1 90 ? -7.643 11.120 6.009 1.00 86.50 90 ALA A CA 1
ATOM 698 C C . ALA A 1 90 ? -8.801 11.783 5.243 1.00 86.50 90 ALA A C 1
ATOM 700 O O . ALA A 1 90 ? -9.606 11.092 4.619 1.00 86.50 90 ALA A O 1
ATOM 701 N N . ASP A 1 91 ? -8.867 13.110 5.275 1.00 88.38 91 ASP A N 1
ATOM 702 C CA . ASP A 1 91 ? -9.810 13.965 4.555 1.00 88.38 91 ASP A CA 1
ATOM 703 C C . ASP A 1 91 ? -9.304 14.390 3.165 1.00 88.38 91 ASP A C 1
ATOM 705 O O . ASP A 1 91 ? -10.001 15.114 2.455 1.00 88.38 91 ASP A O 1
ATOM 709 N N . PHE A 1 92 ? -8.122 13.927 2.740 1.00 89.19 92 PHE A N 1
ATOM 710 C CA . PHE A 1 92 ? -7.581 14.256 1.427 1.00 89.19 92 PHE A CA 1
ATOM 711 C C . PHE A 1 92 ? -8.518 13.793 0.303 1.00 89.19 92 PHE A C 1
ATOM 713 O O . PHE A 1 92 ? -8.880 12.614 0.198 1.00 89.19 92 PHE A O 1
ATOM 720 N N . VAL A 1 93 ? -8.869 14.734 -0.573 1.00 87.69 93 VAL A N 1
ATOM 721 C CA . VAL A 1 93 ? -9.677 14.484 -1.767 1.00 87.69 93 VAL A CA 1
ATOM 722 C C . VAL A 1 93 ? -8.753 14.069 -2.905 1.00 87.69 93 VAL A C 1
ATOM 724 O O . VAL A 1 93 ? -7.871 14.821 -3.312 1.00 87.69 93 VAL A O 1
ATOM 727 N N . TYR A 1 94 ? -8.963 12.866 -3.430 1.00 82.81 94 TYR A N 1
ATOM 728 C CA . TYR A 1 94 ? -8.241 12.341 -4.584 1.00 82.81 94 TYR A CA 1
ATOM 729 C C . TYR A 1 94 ? -9.164 12.227 -5.794 1.00 82.81 94 TYR A C 1
ATOM 731 O O . TYR A 1 94 ? -10.348 11.914 -5.670 1.00 82.81 94 TYR A O 1
ATOM 739 N N . GLU A 1 95 ? -8.600 12.420 -6.981 1.00 80.00 95 GLU A N 1
ATOM 740 C CA . GLU A 1 95 ? -9.284 12.086 -8.225 1.00 80.00 95 GLU A CA 1
ATOM 741 C C . GLU A 1 95 ? -9.131 10.593 -8.533 1.00 80.00 95 GLU A C 1
ATOM 743 O O . GLU A 1 95 ? -8.061 10.004 -8.366 1.00 80.00 95 GLU A O 1
ATOM 748 N N . SER A 1 96 ? -10.206 9.967 -9.006 1.00 77.06 96 SER A N 1
ATOM 749 C CA . SER A 1 96 ? -10.222 8.563 -9.435 1.00 77.06 96 SER A CA 1
ATOM 750 C C . SER A 1 96 ? -9.872 8.379 -10.914 1.00 77.06 96 SER A C 1
ATOM 752 O O . SER A 1 96 ? -10.030 7.286 -11.452 1.00 77.06 96 SER A O 1
ATOM 754 N N . LYS A 1 97 ? -9.429 9.442 -11.594 1.00 79.00 97 LYS A N 1
ATOM 755 C CA . LYS A 1 97 ? -9.094 9.388 -13.016 1.00 79.00 97 LYS A CA 1
ATOM 756 C C . LYS A 1 97 ? -7.693 8.826 -13.215 1.00 79.00 97 LYS A C 1
ATOM 758 O O . LYS A 1 97 ? -6.723 9.335 -12.656 1.00 79.00 97 LYS A O 1
ATOM 763 N N . ASP A 1 98 ? -7.604 7.819 -14.072 1.00 82.38 98 ASP A N 1
ATOM 764 C CA . ASP A 1 98 ? -6.335 7.317 -14.581 1.00 82.38 98 ASP A CA 1
ATOM 765 C C . ASP A 1 98 ? -5.751 8.361 -15.538 1.00 82.38 98 ASP A C 1
ATOM 767 O O . ASP A 1 98 ? -6.388 8.742 -16.522 1.00 82.38 98 ASP A O 1
A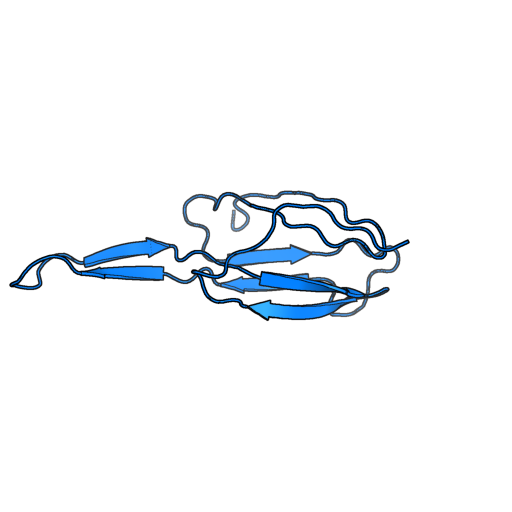TOM 771 N N . VAL A 1 99 ? -4.543 8.841 -15.245 1.00 84.62 99 VAL A N 1
ATOM 772 C CA . VAL A 1 99 ? -3.849 9.827 -16.083 1.00 84.62 99 VAL A CA 1
ATOM 773 C C . VAL A 1 99 ? -2.496 9.267 -16.470 1.00 84.62 99 VAL A C 1
ATOM 775 O O . VAL A 1 99 ? -1.620 9.117 -15.623 1.00 84.62 99 VAL A O 1
ATOM 778 N N . CYS A 1 100 ? -2.317 8.987 -17.754 1.00 86.94 100 CYS A N 1
ATOM 779 C CA . CYS A 1 100 ? -1.044 8.573 -18.327 1.00 86.94 100 CYS A CA 1
ATOM 780 C C . CYS A 1 100 ? -0.461 9.732 -19.125 1.00 86.94 100 CYS A C 1
ATOM 782 O O . CYS A 1 100 ? -1.122 10.255 -20.020 1.00 86.94 100 CYS A O 1
ATOM 784 N N . VAL A 1 101 ? 0.754 10.152 -18.775 1.00 74.44 101 VAL A N 1
ATOM 785 C CA . VAL A 1 101 ? 1.489 11.141 -19.569 1.00 74.44 101 VAL A CA 1
ATOM 786 C C . VAL A 1 101 ? 2.238 10.372 -20.654 1.00 74.44 101 VAL A C 1
ATOM 788 O O . VAL A 1 101 ? 3.053 9.509 -20.323 1.00 74.44 101 VAL A O 1
ATOM 791 N N . GLN A 1 102 ? 1.892 10.640 -21.915 1.00 57.72 102 GLN A N 1
ATOM 792 C CA . GLN A 1 102 ? 2.612 10.139 -23.089 1.00 57.72 102 GLN A CA 1
ATOM 793 C C . GLN A 1 102 ? 3.890 10.937 -23.329 1.00 57.72 102 GLN A C 1
ATOM 795 O O . GLN A 1 102 ? 3.861 12.168 -23.101 1.00 57.72 102 GLN A O 1
#

Secondary structure (DSSP, 8-state):
------------TTEE-----PPPTT--EEEEE---SS--SS-SEEEEE--EEEEEETTTT-EEEEEEPPPEEEEEE-SSSEEEEEEEPTT-------EE--

Mean predicted aligned error: 6.83 Å

Solvent-accessible surface area (backbone atoms only — not comparable to full-atom values): 6980 Å² total; per-residue (Å²): 125,94,74,86,79,87,85,87,84,87,81,61,84,67,48,46,74,61,84,86,76,84,80,54,86,92,60,54,63,49,77,50,72,60,89,51,91,65,76,49,98,58,46,38,61,49,77,44,76,50,51,73,40,78,48,79,54,74,99,67,82,80,53,80,47,78,43,80,40,66,79,40,75,51,74,36,80,49,99,60,27,53,74,42,75,45,80,50,62,67,82,64,86,76,70,77,64,74,46,66,63,128

Radius of gyration: 17.03 Å; Cα contacts (8 Å, |Δi|>4): 139; chains: 1; bounding box: 40×32×53 Å

Foldseek 3Di:
DLDQDDDDDDDDPQKDADDDDDDGPPDQKDKDAADAPPQDPDARIDMDGFDWDWDFDDPDTDDTDIDTQQWDKDWDDDNHHGPDIDTDDSPDDDDRDMDHDD